Protein AF-A0A955XGU5-F1 (afdb_monomer)

Structure (mmCIF, N/CA/C/O backbone):
data_AF-A0A955XGU5-F1
#
_entry.id   AF-A0A955XGU5-F1
#
loop_
_atom_site.group_PDB
_atom_site.id
_atom_site.type_symbol
_atom_site.label_atom_id
_atom_site.label_alt_id
_atom_site.label_comp_id
_atom_site.label_asym_id
_atom_site.label_entity_id
_atom_site.label_seq_id
_atom_site.pdbx_PDB_ins_code
_atom_site.Cartn_x
_atom_site.Cartn_y
_atom_site.Cartn_z
_atom_site.occupancy
_atom_site.B_iso_or_equiv
_atom_site.auth_seq_id
_atom_site.auth_comp_id
_atom_site.auth_asym_id
_atom_site.auth_atom_id
_atom_site.pdbx_PDB_model_num
ATOM 1 N N . GLY A 1 1 ? 19.461 -6.277 -3.587 1.00 60.72 1 GLY A N 1
ATOM 2 C CA . GLY A 1 1 ? 18.121 -6.176 -4.208 1.00 60.72 1 GLY A CA 1
ATOM 3 C C . GLY A 1 1 ? 17.954 -4.825 -4.882 1.00 60.72 1 GLY A C 1
ATOM 4 O O . GLY A 1 1 ? 18.902 -4.051 -4.880 1.00 60.72 1 GLY A O 1
ATOM 5 N N . VAL A 1 2 ? 16.774 -4.525 -5.439 1.00 64.00 2 VAL A N 1
ATOM 6 C CA . VAL A 1 2 ? 16.499 -3.250 -6.147 1.00 64.00 2 VAL A CA 1
ATOM 7 C C . VAL A 1 2 ? 16.819 -2.022 -5.275 1.00 64.00 2 VAL A C 1
ATOM 9 O O . VAL A 1 2 ? 17.390 -1.054 -5.768 1.00 64.00 2 VAL A O 1
ATOM 12 N N . GLY A 1 3 ? 16.562 -2.093 -3.962 1.00 65.38 3 GLY A N 1
ATOM 13 C CA . GLY A 1 3 ? 16.921 -1.033 -3.009 1.00 65.38 3 GLY A CA 1
ATOM 14 C C . GLY A 1 3 ? 18.428 -0.754 -2.904 1.00 65.38 3 GLY A C 1
ATOM 15 O O . GLY A 1 3 ? 18.832 0.405 -2.887 1.00 65.38 3 GLY A O 1
ATOM 16 N N . ASP A 1 4 ? 19.276 -1.789 -2.919 1.00 68.12 4 ASP A N 1
ATOM 17 C CA . ASP A 1 4 ? 20.740 -1.616 -2.870 1.00 68.12 4 ASP A CA 1
ATOM 18 C C . ASP A 1 4 ? 21.266 -0.967 -4.157 1.00 68.12 4 ASP A C 1
ATOM 20 O O . ASP A 1 4 ? 22.151 -0.111 -4.130 1.00 68.12 4 ASP A O 1
ATOM 24 N N . SER A 1 5 ? 20.686 -1.356 -5.297 1.00 67.19 5 SER A N 1
ATOM 25 C CA . SER A 1 5 ? 20.998 -0.780 -6.604 1.00 67.19 5 SER A CA 1
ATOM 26 C C . SER A 1 5 ? 20.607 0.697 -6.676 1.00 67.19 5 SER A C 1
ATOM 28 O O . SER A 1 5 ? 21.388 1.504 -7.176 1.00 67.19 5 SER A O 1
ATOM 30 N N . LEU A 1 6 ? 19.454 1.076 -6.116 1.00 64.75 6 LEU A N 1
ATOM 31 C CA . LEU A 1 6 ? 19.054 2.479 -6.012 1.00 64.75 6 LEU A CA 1
ATOM 32 C C . LEU A 1 6 ? 19.971 3.284 -5.102 1.00 64.75 6 LEU A C 1
ATOM 34 O O . LEU A 1 6 ? 20.388 4.373 -5.489 1.00 64.75 6 LEU A O 1
ATOM 38 N N . ASN A 1 7 ? 20.340 2.747 -3.939 1.00 69.75 7 ASN A N 1
ATOM 39 C CA . ASN A 1 7 ? 21.254 3.444 -3.039 1.00 69.75 7 ASN A CA 1
ATOM 40 C C . ASN A 1 7 ? 22.614 3.700 -3.718 1.00 69.75 7 ASN A C 1
ATOM 42 O O . ASN A 1 7 ? 23.156 4.797 -3.633 1.00 69.75 7 ASN A O 1
ATOM 46 N N . SER A 1 8 ? 23.108 2.732 -4.497 1.00 67.88 8 SER A N 1
ATOM 47 C CA . SER A 1 8 ? 24.320 2.893 -5.310 1.00 67.88 8 SER A CA 1
ATOM 48 C C . SER A 1 8 ? 24.193 3.980 -6.385 1.00 67.88 8 SER A C 1
ATOM 50 O O . SER A 1 8 ? 25.170 4.677 -6.664 1.00 67.88 8 SER A O 1
ATOM 52 N N . VAL A 1 9 ? 23.029 4.130 -7.024 1.00 69.00 9 VAL A N 1
ATOM 53 C CA . VAL A 1 9 ? 22.787 5.181 -8.030 1.00 69.00 9 VAL A CA 1
ATOM 54 C C . VAL A 1 9 ? 22.728 6.560 -7.377 1.00 69.00 9 VAL A C 1
ATOM 56 O O . VAL A 1 9 ? 23.311 7.504 -7.905 1.00 69.00 9 VAL A O 1
ATOM 59 N N . LEU A 1 10 ? 22.069 6.682 -6.222 1.00 69.69 10 LEU A N 1
ATOM 60 C CA . LEU A 1 10 ? 21.986 7.941 -5.478 1.00 69.69 10 LEU A CA 1
ATOM 61 C C . LEU A 1 10 ? 23.364 8.411 -4.992 1.00 69.69 10 LEU A C 1
ATOM 63 O O . LEU A 1 10 ? 23.665 9.599 -5.089 1.00 69.69 10 LEU A O 1
ATOM 67 N N . ASP A 1 11 ? 24.212 7.482 -4.544 1.00 69.81 11 ASP A N 1
ATOM 68 C CA . ASP A 1 11 ? 25.573 7.786 -4.086 1.00 69.81 11 ASP A CA 1
ATOM 69 C C . ASP A 1 11 ? 26.533 8.130 -5.238 1.00 69.81 11 ASP A C 1
ATOM 71 O O . ASP A 1 11 ? 27.419 8.973 -5.083 1.00 69.81 11 ASP A O 1
ATOM 75 N N . SER A 1 12 ? 26.388 7.479 -6.398 1.00 67.06 12 SER A N 1
ATOM 76 C CA . SER A 1 12 ? 27.306 7.650 -7.538 1.00 67.06 12 SER A CA 1
ATOM 77 C C . SER A 1 12 ? 26.881 8.734 -8.531 1.00 67.06 12 SER A C 1
ATOM 79 O O . SER A 1 12 ? 27.724 9.254 -9.262 1.00 67.06 12 SER A O 1
ATOM 81 N N . GLY A 1 13 ? 25.588 9.064 -8.590 1.00 62.28 13 GLY A N 1
ATOM 82 C CA . GLY A 1 13 ? 25.010 9.949 -9.603 1.00 62.28 13 GLY A CA 1
ATOM 83 C C . GLY A 1 13 ? 24.999 9.368 -11.025 1.00 62.28 13 GLY A C 1
ATOM 84 O O . GLY A 1 13 ? 24.614 10.074 -11.958 1.00 62.28 13 GLY A O 1
ATOM 85 N N . ASP A 1 14 ? 25.401 8.105 -11.213 1.00 64.19 14 ASP A N 1
ATOM 86 C CA . ASP A 1 14 ? 25.486 7.454 -12.523 1.00 64.19 14 ASP A CA 1
ATOM 87 C C . ASP A 1 14 ? 24.328 6.466 -12.733 1.00 64.19 14 ASP A C 1
ATOM 89 O O . ASP A 1 14 ? 24.405 5.274 -12.435 1.00 64.19 14 ASP A O 1
ATOM 93 N N . ILE A 1 15 ? 23.234 6.983 -13.294 1.00 59.66 15 ILE A N 1
ATOM 94 C CA . ILE A 1 15 ? 22.047 6.205 -13.686 1.00 59.66 15 ILE A CA 1
ATOM 95 C C . ILE A 1 15 ? 22.298 5.268 -14.885 1.00 59.66 15 ILE A C 1
ATOM 97 O O . ILE A 1 15 ? 21.415 4.493 -15.248 1.00 59.66 15 ILE A O 1
ATOM 101 N N . GLY A 1 1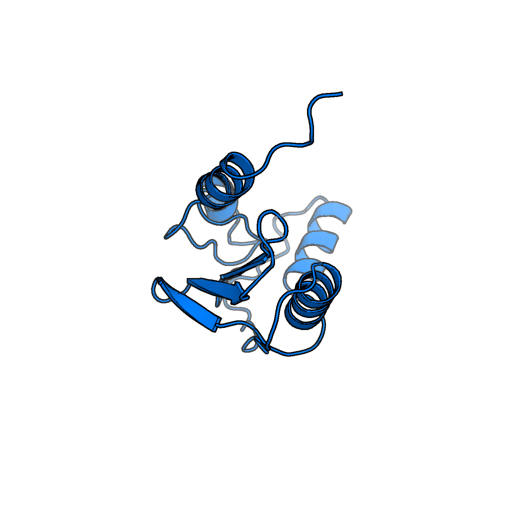6 ? 23.450 5.372 -15.559 1.00 59.53 16 GLY A N 1
ATOM 102 C CA . GLY A 1 16 ? 23.763 4.614 -16.772 1.00 59.53 16 GLY A CA 1
ATOM 103 C C . GLY A 1 16 ? 24.382 3.241 -16.508 1.00 59.53 16 GLY A C 1
ATOM 104 O O . GLY A 1 16 ? 24.279 2.360 -17.361 1.00 59.53 16 GLY A O 1
ATOM 105 N N . ALA A 1 17 ? 25.004 3.053 -15.341 1.00 61.75 17 ALA A N 1
ATOM 106 C CA . ALA A 1 17 ? 25.740 1.837 -14.994 1.00 61.75 17 ALA A CA 1
ATOM 107 C C . ALA A 1 17 ? 24.874 0.727 -14.365 1.00 61.75 17 ALA A C 1
ATOM 109 O O . ALA A 1 17 ? 25.337 -0.406 -14.23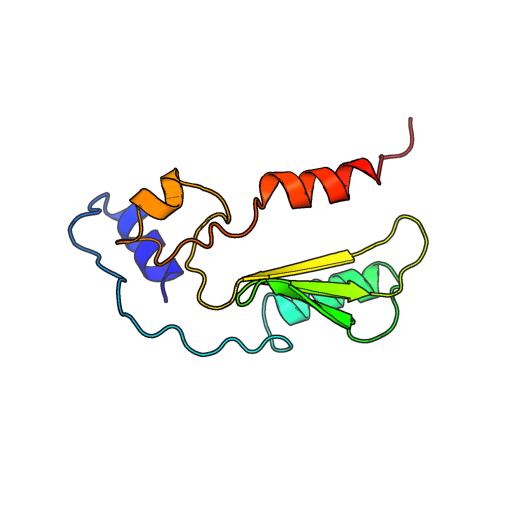2 1.00 61.75 17 ALA A O 1
ATOM 110 N N . VAL A 1 18 ? 23.631 1.033 -13.979 1.00 67.00 18 VAL A N 1
ATOM 111 C CA . VAL A 1 18 ? 22.735 0.116 -13.261 1.00 67.00 18 VAL A CA 1
ATOM 112 C C . VAL A 1 18 ? 21.513 -0.200 -14.124 1.00 67.00 18 VAL A C 1
ATOM 114 O O . VAL A 1 18 ? 20.737 0.687 -14.467 1.00 67.00 18 VAL A O 1
ATOM 117 N N . ASP A 1 19 ? 21.346 -1.477 -14.469 1.00 76.31 19 ASP A N 1
ATOM 118 C CA . ASP A 1 19 ? 20.154 -2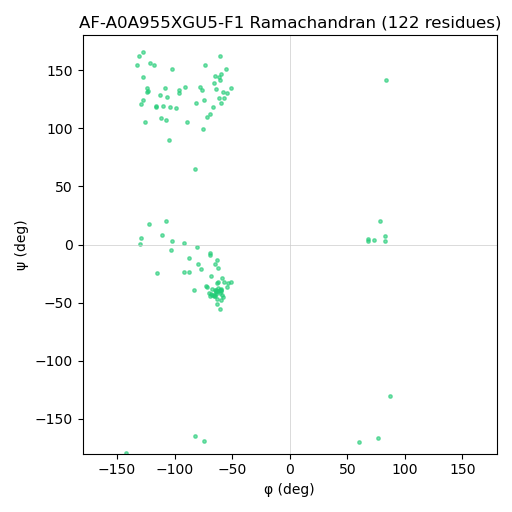.008 -15.133 1.00 76.31 19 ASP A CA 1
ATOM 119 C C . ASP A 1 19 ? 19.616 -3.182 -14.313 1.00 76.31 19 ASP A C 1
ATOM 121 O O . ASP A 1 19 ? 20.213 -4.258 -14.286 1.00 76.31 19 ASP A O 1
ATOM 125 N N . VAL A 1 20 ? 18.514 -2.955 -13.601 1.00 76.25 20 VAL A N 1
ATOM 126 C CA . VAL A 1 20 ? 17.850 -3.979 -12.782 1.00 76.25 20 VAL A CA 1
ATOM 127 C C . VAL A 1 20 ? 16.757 -4.723 -13.549 1.00 76.25 20 VAL A C 1
ATOM 129 O O . VAL A 1 20 ? 16.110 -5.610 -12.991 1.00 76.25 20 VAL A O 1
ATOM 132 N N . ARG A 1 21 ? 16.533 -4.402 -14.831 1.00 78.06 21 ARG A N 1
ATOM 133 C CA . ARG A 1 21 ? 15.519 -5.092 -15.637 1.00 78.06 21 ARG A CA 1
ATOM 134 C C . ARG A 1 21 ? 15.893 -6.556 -15.814 1.00 78.06 21 ARG A C 1
ATOM 136 O O . ARG A 1 21 ? 17.026 -6.892 -16.148 1.00 78.06 21 ARG A O 1
ATOM 143 N N . GLY A 1 22 ? 14.912 -7.431 -15.618 1.00 67.94 22 GLY A N 1
ATOM 144 C CA . GLY A 1 22 ? 15.096 -8.875 -15.756 1.00 67.94 22 GLY A CA 1
ATOM 145 C C . GLY A 1 22 ? 15.891 -9.526 -14.622 1.00 67.94 22 GLY A C 1
ATOM 146 O O . GLY A 1 22 ? 16.125 -10.731 -14.689 1.00 67.94 22 GLY A O 1
ATOM 147 N N . VAL A 1 23 ? 16.278 -8.779 -13.578 1.00 74.31 23 VAL A N 1
ATOM 148 C CA . VAL A 1 23 ? 16.737 -9.380 -12.321 1.00 74.31 23 VAL A CA 1
ATOM 149 C C . VAL A 1 23 ? 15.531 -10.081 -11.689 1.00 74.31 23 VAL A C 1
ATOM 151 O O . VAL A 1 23 ? 14.550 -9.400 -11.387 1.00 74.31 23 VAL A O 1
ATOM 154 N N . PRO A 1 24 ? 15.562 -11.414 -11.493 1.00 70.69 24 PRO A N 1
ATOM 155 C CA . PRO A 1 24 ? 14.452 -12.116 -10.869 1.00 70.69 24 PRO A CA 1
ATOM 156 C C . PRO A 1 24 ? 14.220 -11.565 -9.464 1.00 70.69 24 PRO A C 1
ATOM 158 O O . PRO A 1 24 ? 15.126 -11.586 -8.626 1.00 70.69 24 PRO A O 1
ATOM 161 N N . ILE A 1 25 ? 13.014 -11.062 -9.220 1.00 70.81 25 ILE A N 1
ATOM 162 C CA . ILE A 1 25 ? 12.578 -10.711 -7.874 1.00 70.81 25 ILE A CA 1
ATOM 163 C C . ILE A 1 25 ? 12.128 -12.026 -7.229 1.00 70.81 25 ILE A C 1
ATOM 165 O O . ILE A 1 25 ? 11.295 -12.720 -7.818 1.00 70.81 25 ILE A O 1
ATOM 169 N N . PRO A 1 26 ? 12.719 -12.433 -6.091 1.00 77.19 26 PRO A N 1
ATOM 170 C CA . PRO A 1 26 ? 12.247 -13.613 -5.385 1.00 77.19 26 PRO A CA 1
ATOM 171 C C . PRO A 1 26 ? 10.784 -13.417 -4.991 1.00 77.19 26 PRO A C 1
ATOM 173 O O . PRO A 1 26 ? 10.365 -12.298 -4.693 1.00 77.19 26 PRO A O 1
ATOM 176 N N . GLU A 1 27 ? 10.026 -14.509 -4.990 1.00 82.06 27 GLU A N 1
ATOM 177 C CA . GLU A 1 27 ? 8.645 -14.501 -4.515 1.00 82.06 27 GLU A CA 1
ATOM 178 C C . GLU A 1 27 ? 8.597 -13.943 -3.088 1.00 82.06 27 GLU A C 1
ATOM 180 O O . GLU A 1 27 ? 9.411 -14.314 -2.233 1.00 82.06 27 GLU A O 1
ATOM 1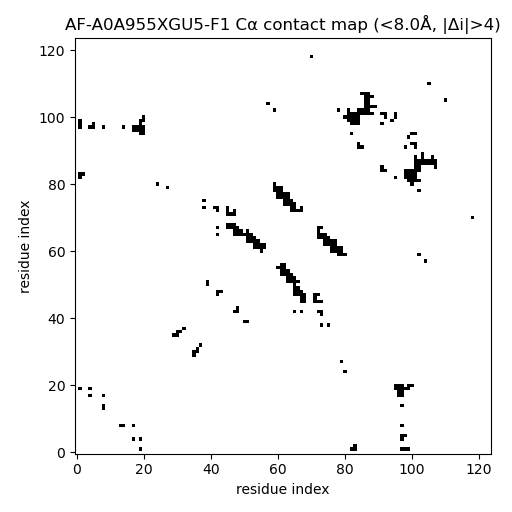85 N N . ALA A 1 28 ? 7.700 -12.986 -2.860 1.00 85.88 28 ALA A N 1
ATOM 186 C CA . ALA A 1 28 ? 7.587 -12.326 -1.574 1.00 85.88 28 ALA A CA 1
ATOM 187 C C . ALA A 1 28 ? 6.882 -13.251 -0.576 1.00 85.88 28 ALA A C 1
ATOM 189 O O . ALA A 1 28 ? 5.823 -13.801 -0.866 1.00 85.88 28 ALA A O 1
ATOM 190 N N . ASP A 1 29 ? 7.435 -13.381 0.630 1.00 93.62 29 ASP A N 1
ATOM 191 C CA . ASP A 1 29 ? 6.696 -13.975 1.741 1.00 93.62 29 ASP A CA 1
ATOM 192 C C . ASP A 1 29 ? 5.674 -12.953 2.261 1.00 93.62 29 ASP A C 1
ATOM 194 O O . ASP A 1 29 ? 6.012 -12.042 3.017 1.00 93.62 29 ASP A O 1
ATOM 198 N N . LEU A 1 30 ? 4.416 -13.094 1.836 1.00 94.50 30 LEU A N 1
ATOM 199 C CA . LEU A 1 30 ? 3.328 -12.153 2.134 1.00 94.50 30 LEU A CA 1
ATOM 200 C C . LEU A 1 30 ? 2.893 -12.142 3.611 1.00 94.50 30 LEU A C 1
ATOM 202 O O . LEU A 1 30 ? 2.049 -11.324 3.994 1.00 94.50 30 LEU A O 1
ATOM 206 N N . ARG A 1 31 ? 3.412 -13.051 4.447 1.00 95.69 31 ARG A N 1
ATOM 207 C CA . ARG A 1 31 ? 3.139 -13.115 5.897 1.00 95.69 31 ARG A CA 1
ATOM 208 C C . ARG A 1 31 ? 4.410 -13.200 6.752 1.00 95.69 31 ARG A C 1
ATOM 210 O O . ARG A 1 31 ? 4.310 -13.343 7.967 1.00 95.69 31 ARG A O 1
ATOM 217 N N . GLY A 1 32 ? 5.582 -13.091 6.137 1.00 95.00 32 GLY A N 1
ATOM 218 C CA . GLY A 1 32 ? 6.867 -13.234 6.808 1.00 95.00 32 GLY A CA 1
ATOM 219 C C . GLY A 1 32 ? 7.360 -11.986 7.536 1.00 95.00 32 GLY A C 1
ATOM 220 O O . GLY A 1 32 ? 6.645 -11.011 7.777 1.00 95.00 32 GLY A O 1
ATOM 221 N N . GLU A 1 33 ? 8.648 -12.022 7.868 1.00 95.44 33 GLU A N 1
ATOM 222 C CA . GLU A 1 33 ? 9.376 -10.913 8.486 1.00 95.44 33 GLU A CA 1
ATOM 223 C C . GLU A 1 33 ? 9.395 -9.647 7.604 1.00 95.44 33 GLU A C 1
ATOM 225 O O . GLU A 1 33 ? 9.201 -9.686 6.389 1.00 95.44 33 GLU A O 1
ATOM 230 N N . GLY A 1 34 ? 9.698 -8.497 8.211 1.00 94.94 34 GLY A N 1
ATOM 231 C CA . GLY A 1 34 ? 9.773 -7.216 7.503 1.00 94.94 34 GLY A CA 1
ATOM 232 C C . GLY A 1 34 ? 8.418 -6.514 7.428 1.00 94.94 34 GLY A C 1
ATOM 233 O O . GLY A 1 34 ? 7.772 -6.326 8.456 1.00 94.94 34 GLY A O 1
ATOM 234 N N . TYR A 1 35 ? 8.004 -6.074 6.234 1.00 94.69 35 TYR A N 1
ATOM 235 C CA . TYR A 1 35 ? 6.768 -5.295 6.067 1.00 94.69 35 TYR A CA 1
ATOM 236 C C . TYR A 1 35 ? 5.493 -6.034 6.516 1.00 94.69 35 TYR A C 1
ATOM 238 O O . TYR A 1 35 ? 4.685 -5.393 7.190 1.00 94.69 35 TYR A O 1
ATOM 246 N N . PRO A 1 36 ? 5.294 -7.341 6.232 1.00 96.94 36 PRO A N 1
ATOM 247 C CA . PRO A 1 36 ? 4.104 -8.047 6.706 1.00 96.94 36 PRO A CA 1
ATOM 248 C C . PRO A 1 36 ? 4.040 -8.123 8.237 1.00 96.94 36 PRO A C 1
ATOM 250 O O . PRO A 1 36 ? 3.052 -7.681 8.822 1.00 96.94 36 PRO A O 1
ATOM 253 N N . ALA A 1 37 ? 5.113 -8.580 8.896 1.00 97.69 37 ALA A N 1
ATOM 254 C CA . ALA A 1 37 ? 5.197 -8.620 10.359 1.00 97.69 37 ALA A CA 1
ATOM 255 C C . ALA A 1 37 ? 5.053 -7.229 11.007 1.00 97.69 37 ALA A C 1
ATOM 257 O O . ALA A 1 37 ? 4.390 -7.084 12.034 1.00 97.69 37 ALA A O 1
ATOM 258 N N . ALA A 1 38 ? 5.628 -6.183 10.402 1.00 98.00 38 ALA A N 1
ATOM 259 C CA . ALA A 1 38 ? 5.486 -4.816 10.897 1.00 98.00 38 ALA A CA 1
ATOM 260 C C . ALA A 1 38 ? 4.031 -4.331 10.835 1.00 98.00 38 ALA A C 1
ATOM 262 O O . ALA A 1 38 ? 3.558 -3.708 11.785 1.00 98.00 38 ALA A O 1
ATOM 263 N N . THR A 1 39 ? 3.310 -4.621 9.749 1.00 98.12 39 THR A N 1
ATOM 264 C CA . THR A 1 39 ? 1.906 -4.207 9.623 1.00 98.12 39 THR A CA 1
ATOM 265 C C . THR A 1 39 ? 0.987 -5.011 10.540 1.00 98.12 39 THR A C 1
ATOM 267 O O . THR A 1 39 ? 0.101 -4.425 11.157 1.00 98.12 39 THR A O 1
ATOM 270 N N . GLN A 1 40 ? 1.254 -6.307 10.734 1.00 98.31 40 GLN A N 1
ATOM 271 C CA . GLN A 1 40 ? 0.571 -7.114 11.752 1.00 98.31 40 GLN A CA 1
ATOM 272 C C . GLN A 1 40 ? 0.763 -6.520 13.157 1.00 98.31 40 GLN A C 1
ATOM 274 O O . GLN A 1 40 ? -0.205 -6.344 13.890 1.00 98.31 40 GLN A O 1
ATOM 279 N N . ALA A 1 41 ? 1.986 -6.116 13.516 1.00 98.19 41 ALA A N 1
ATOM 280 C CA . ALA A 1 41 ? 2.245 -5.474 14.805 1.00 98.19 41 ALA A CA 1
ATOM 281 C C . ALA A 1 41 ? 1.488 -4.138 14.971 1.00 98.19 41 ALA A C 1
ATOM 283 O O . ALA A 1 41 ? 1.086 -3.784 16.082 1.00 98.19 41 ALA A O 1
ATOM 284 N N . TRP A 1 42 ? 1.265 -3.390 13.884 1.00 98.06 42 TRP A N 1
ATOM 285 C CA . TRP A 1 42 ? 0.403 -2.202 13.900 1.00 98.06 42 TRP A CA 1
ATOM 286 C C . TRP A 1 42 ? -1.071 -2.551 14.105 1.00 98.06 42 TRP A C 1
ATOM 288 O O . TRP A 1 42 ? -1.725 -1.890 14.911 1.00 98.06 42 TRP A O 1
ATOM 298 N N . ALA A 1 43 ? -1.577 -3.588 13.436 1.00 98.38 43 ALA A N 1
ATOM 299 C CA . ALA A 1 43 ? -2.942 -4.074 13.625 1.00 98.38 43 ALA A CA 1
ATOM 300 C C . ALA A 1 43 ? -3.178 -4.519 15.080 1.00 98.38 43 ALA A C 1
ATOM 302 O O . ALA A 1 43 ? -4.115 -4.053 15.727 1.00 98.38 43 ALA A O 1
ATOM 303 N N . GLU A 1 44 ? -2.264 -5.309 15.649 1.00 98.31 44 GLU A N 1
ATOM 304 C CA . GLU A 1 44 ? -2.313 -5.726 17.059 1.00 98.31 44 GLU A CA 1
ATOM 305 C C . GLU A 1 44 ? -2.293 -4.528 18.011 1.00 98.31 44 GLU A C 1
ATOM 307 O O . GLU A 1 44 ? -3.071 -4.453 18.964 1.00 98.31 44 GLU A O 1
ATOM 312 N N . ARG A 1 45 ? -1.427 -3.545 17.739 1.00 98.06 45 ARG A N 1
ATOM 313 C CA . ARG A 1 45 ? -1.342 -2.318 18.537 1.00 98.06 45 ARG A CA 1
ATOM 314 C C . ARG A 1 45 ? -2.633 -1.499 18.490 1.00 98.06 45 ARG A C 1
ATOM 316 O O . ARG A 1 45 ? -2.965 -0.852 19.484 1.00 98.06 45 ARG A O 1
ATOM 323 N N . ASN A 1 46 ? -3.338 -1.524 17.366 1.00 97.38 46 ASN A N 1
ATOM 324 C CA . ASN A 1 46 ? -4.621 -0.856 17.179 1.00 97.38 46 ASN A CA 1
ATOM 325 C C . ASN A 1 46 ? -5.807 -1.650 17.760 1.00 97.38 46 ASN A C 1
ATOM 327 O O . ASN A 1 46 ? -6.932 -1.154 17.760 1.00 97.38 46 ASN A O 1
ATOM 331 N N . GLY A 1 47 ? -5.560 -2.843 18.310 1.00 98.19 47 GLY A N 1
ATOM 332 C CA . GLY A 1 47 ? -6.590 -3.703 18.887 1.00 98.19 47 GLY A CA 1
ATOM 333 C C . GLY A 1 47 ? -7.396 -4.471 17.845 1.00 98.19 47 GLY A C 1
ATOM 334 O O . GLY A 1 47 ? -8.508 -4.891 18.152 1.00 98.19 47 GLY A O 1
ATOM 335 N N . CYS A 1 48 ? -6.865 -4.624 16.632 1.00 98.25 48 CYS A N 1
ATOM 336 C CA . CYS A 1 48 ? -7.489 -5.433 15.598 1.00 98.25 48 CYS A CA 1
ATOM 337 C C . CYS A 1 48 ? -7.346 -6.935 15.894 1.00 98.25 48 CYS A C 1
ATOM 339 O O . CYS A 1 48 ? -6.407 -7.363 16.570 1.00 98.25 48 CYS A O 1
ATOM 341 N N . GLU A 1 49 ? -8.266 -7.738 15.365 1.00 94.94 49 GLU A N 1
ATOM 342 C CA . GLU A 1 49 ? -8.310 -9.188 15.552 1.00 94.94 49 GLU A CA 1
ATOM 343 C C . GLU A 1 49 ? -7.768 -9.945 14.323 1.00 94.94 49 GLU A C 1
ATOM 345 O O . GLU A 1 49 ? -7.866 -9.489 13.182 1.00 94.94 49 GLU A O 1
ATOM 350 N N . GLY A 1 50 ? -7.200 -11.133 14.560 1.00 94.94 50 GLY A N 1
ATOM 351 C CA . GLY A 1 50 ? -6.760 -12.056 13.509 1.00 94.94 50 GLY A CA 1
ATOM 352 C C . GLY A 1 50 ? -5.442 -11.696 12.807 1.00 94.94 50 GLY A C 1
ATOM 353 O O . GLY A 1 50 ? -4.651 -10.875 13.270 1.00 94.94 50 GLY A O 1
ATOM 354 N N . GLU A 1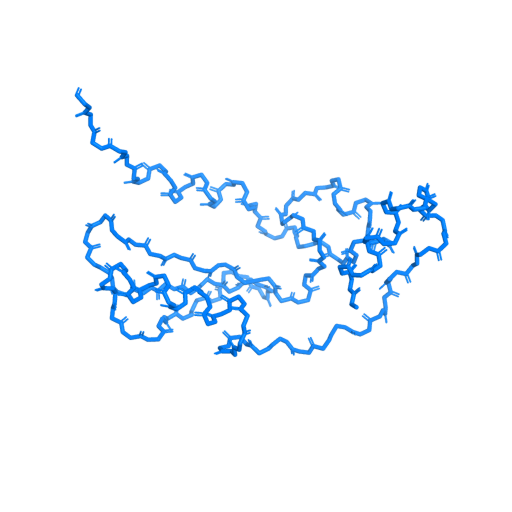 51 ? -5.199 -12.373 11.681 1.00 93.06 51 GLU A N 1
ATOM 355 C CA . GLU A 1 51 ? -3.985 -12.246 10.849 1.00 93.06 51 GLU A CA 1
ATOM 356 C C . GLU A 1 51 ? -4.211 -11.396 9.581 1.00 93.06 51 GLU A C 1
ATOM 358 O O . GLU A 1 51 ? -3.310 -11.247 8.751 1.00 93.06 51 GLU A O 1
ATOM 363 N N . GLY A 1 52 ? -5.418 -10.842 9.436 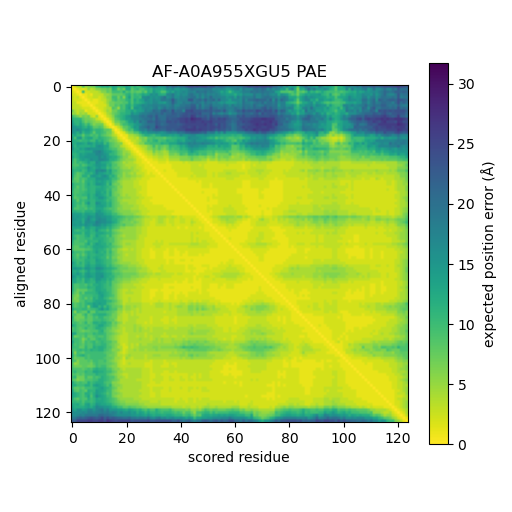1.00 96.94 52 GLY A N 1
ATOM 364 C CA . GLY A 1 52 ? -5.849 -10.029 8.305 1.00 96.94 52 GLY A CA 1
ATOM 365 C C . GLY A 1 52 ? -6.330 -10.848 7.103 1.00 96.94 52 GLY A C 1
ATOM 366 O O . GLY A 1 52 ? -5.759 -11.883 6.745 1.00 96.94 52 GLY A O 1
ATOM 367 N N . ASP A 1 53 ? -7.377 -10.338 6.464 1.00 98.00 53 ASP A N 1
ATOM 368 C CA . ASP A 1 53 ? -8.012 -10.909 5.282 1.00 98.00 53 ASP A CA 1
ATOM 369 C C . ASP A 1 53 ? -7.482 -10.249 4.013 1.00 98.00 53 ASP A C 1
ATOM 371 O O . ASP A 1 53 ? -7.461 -9.021 3.906 1.00 98.00 53 ASP A O 1
ATOM 375 N N . ASP A 1 54 ? -7.076 -11.076 3.051 1.00 98.06 54 ASP A N 1
ATOM 376 C CA . ASP A 1 54 ? -6.563 -10.642 1.753 1.00 98.06 54 ASP A CA 1
ATOM 377 C C . ASP A 1 54 ? -7.690 -10.540 0.724 1.00 98.06 54 ASP A C 1
ATOM 379 O O . ASP A 1 54 ? -8.524 -11.440 0.591 1.00 98.06 54 ASP A O 1
ATOM 383 N N . VAL A 1 55 ? -7.677 -9.454 -0.045 1.00 98.00 55 VAL A N 1
ATOM 384 C CA . VAL A 1 55 ? -8.512 -9.266 -1.229 1.00 98.00 55 VAL A CA 1
ATOM 385 C C . VAL A 1 55 ? -7.623 -8.885 -2.402 1.00 98.00 55 VAL A C 1
ATOM 387 O O . VAL A 1 55 ? -6.920 -7.875 -2.344 1.00 98.00 55 VAL A O 1
ATOM 390 N N . ASP A 1 56 ? -7.716 -9.652 -3.484 1.00 97.94 56 ASP A N 1
ATOM 391 C CA . ASP A 1 56 ? -7.104 -9.298 -4.762 1.00 97.94 56 ASP A CA 1
ATOM 392 C C . ASP A 1 56 ? -7.850 -8.090 -5.344 1.00 97.94 56 ASP A C 1
ATOM 394 O O . ASP A 1 56 ? -9.034 -8.161 -5.690 1.00 97.94 56 ASP A O 1
ATOM 398 N N . VAL A 1 57 ? -7.170 -6.947 -5.401 1.00 98.06 57 VAL A N 1
ATOM 399 C CA . VAL A 1 57 ? -7.687 -5.710 -6.004 1.00 98.06 57 VAL A CA 1
ATOM 400 C C . VAL A 1 57 ? -7.478 -5.748 -7.515 1.00 98.06 57 VAL A C 1
ATOM 402 O O . VAL A 1 57 ? -8.350 -5.332 -8.278 1.00 98.06 57 VAL A O 1
ATOM 405 N N . THR A 1 58 ? -6.331 -6.279 -7.937 1.00 97.75 58 THR A N 1
ATOM 406 C CA . THR A 1 58 ? -5.967 -6.567 -9.329 1.00 97.75 58 THR A CA 1
ATOM 407 C C . THR A 1 58 ? -5.175 -7.878 -9.375 1.00 97.75 58 THR A C 1
ATOM 409 O O . THR A 1 58 ? -4.917 -8.476 -8.333 1.00 97.75 58 THR A O 1
ATOM 412 N N . ASP A 1 59 ? -4.744 -8.315 -10.562 1.00 95.75 59 ASP A N 1
ATOM 413 C CA . ASP A 1 59 ? -3.902 -9.515 -10.717 1.00 95.75 59 ASP A CA 1
ATOM 414 C C . ASP A 1 59 ? -2.520 -9.400 -10.033 1.00 9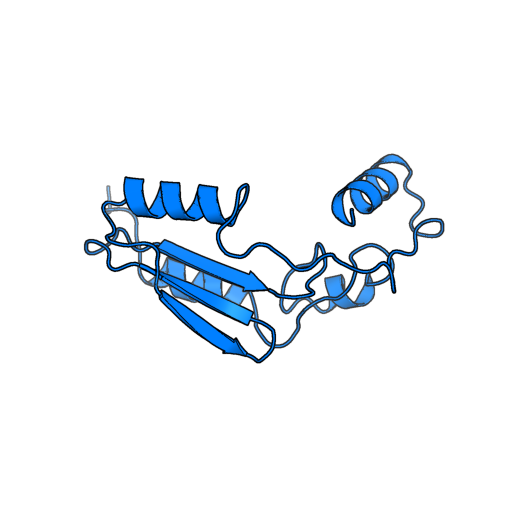5.75 59 ASP A C 1
ATOM 416 O O . ASP A 1 59 ? -1.805 -10.393 -9.930 1.00 95.75 59 ASP A O 1
ATOM 420 N N . THR A 1 60 ? -2.112 -8.193 -9.625 1.00 95.00 60 THR A N 1
ATOM 421 C CA . THR A 1 60 ? -0.788 -7.887 -9.051 1.00 95.00 60 THR A CA 1
ATOM 422 C C . THR A 1 60 ? -0.861 -7.096 -7.746 1.00 95.00 60 THR A C 1
ATOM 424 O O . THR A 1 60 ? 0.177 -6.753 -7.178 1.00 95.00 60 THR A O 1
ATOM 427 N N . VAL A 1 61 ? -2.063 -6.772 -7.261 1.00 97.69 61 VAL A N 1
ATOM 428 C CA . VAL A 1 61 ? -2.255 -5.940 -6.071 1.00 97.69 61 VAL A CA 1
ATOM 429 C C . VAL A 1 61 ? -3.196 -6.625 -5.097 1.00 97.69 61 VAL A C 1
ATOM 431 O O . VAL A 1 61 ? -4.371 -6.835 -5.397 1.00 97.69 61 VAL A O 1
ATOM 434 N N . ILE A 1 62 ? -2.692 -6.874 -3.892 1.00 98.19 62 ILE A N 1
ATOM 435 C CA . ILE A 1 62 ? -3.443 -7.440 -2.773 1.00 98.19 62 ILE A CA 1
ATOM 436 C C . ILE A 1 62 ? -3.658 -6.348 -1.731 1.00 98.19 62 ILE A C 1
ATOM 438 O O . ILE A 1 62 ? -2.726 -5.632 -1.355 1.00 98.19 62 ILE A O 1
ATOM 442 N N . ARG A 1 63 ? -4.880 -6.246 -1.212 1.00 98.50 63 ARG A N 1
ATOM 443 C CA . ARG A 1 63 ? -5.181 -5.455 -0.021 1.00 98.50 63 ARG A CA 1
ATOM 444 C C . ARG A 1 63 ? -5.511 -6.378 1.140 1.00 98.50 63 ARG A C 1
ATOM 446 O O . ARG A 1 63 ? -6.508 -7.092 1.085 1.00 98.50 63 ARG A O 1
ATOM 453 N N . ARG A 1 64 ? -4.719 -6.294 2.207 1.00 98.50 64 ARG A N 1
ATOM 454 C CA . ARG A 1 64 ? -5.002 -6.932 3.492 1.00 98.50 64 ARG A CA 1
ATOM 455 C C . ARG A 1 64 ? -5.660 -5.954 4.452 1.00 98.50 64 ARG A C 1
ATOM 457 O O . ARG A 1 64 ? -5.172 -4.837 4.632 1.00 98.50 64 ARG A O 1
ATOM 464 N N . THR A 1 65 ? -6.734 -6.388 5.096 1.00 98.19 65 THR A N 1
ATOM 465 C CA . THR A 1 65 ? -7.454 -5.614 6.117 1.00 98.19 65 THR A CA 1
ATOM 466 C C . THR A 1 65 ? -7.723 -6.462 7.349 1.00 98.19 65 THR A C 1
ATOM 468 O O . THR A 1 65 ? -7.827 -7.678 7.238 1.00 98.19 65 THR A O 1
ATOM 471 N N . TRP A 1 66 ? -7.875 -5.832 8.510 1.00 98.31 66 TRP A N 1
ATOM 472 C CA . TRP A 1 66 ? -8.209 -6.515 9.760 1.00 98.31 66 TRP A CA 1
ATOM 473 C C . TRP A 1 66 ? -9.554 -6.031 10.296 1.00 98.31 66 TRP A C 1
ATOM 475 O O . TRP A 1 66 ? -9.963 -4.894 10.046 1.00 98.31 66 TRP A O 1
ATOM 485 N N . GLU A 1 67 ? -10.218 -6.875 11.083 1.00 97.56 67 GLU A N 1
ATOM 486 C CA . GLU A 1 67 ? -11.343 -6.443 11.909 1.00 97.56 67 GLU A CA 1
ATOM 487 C C . GLU A 1 67 ? -10.799 -5.598 13.067 1.00 97.56 67 GLU A C 1
ATOM 489 O O . GLU A 1 67 ? -10.115 -6.107 13.952 1.00 97.56 67 GLU A O 1
ATOM 494 N N . CYS A 1 68 ? -11.058 -4.290 13.039 1.00 97.06 68 CYS A N 1
ATOM 495 C CA . CYS A 1 68 ? -10.513 -3.324 13.993 1.00 97.06 68 CYS A CA 1
ATOM 496 C C . CYS A 1 68 ? -11.626 -2.575 14.744 1.00 97.06 68 CYS A C 1
ATOM 498 O O . CYS A 1 68 ? -12.734 -2.425 14.218 1.00 97.06 68 CYS A O 1
ATOM 500 N N . PRO A 1 69 ? -11.337 -2.034 15.944 1.00 96.75 69 PRO A N 1
ATOM 501 C CA . PRO A 1 69 ? -12.176 -1.014 16.560 1.00 96.75 69 PRO A CA 1
ATOM 502 C C . PRO A 1 69 ? -12.377 0.190 15.628 1.00 96.75 69 PRO A C 1
ATOM 504 O O . PRO A 1 69 ? -11.495 0.528 14.837 1.00 96.75 69 PRO A O 1
ATOM 507 N N . GLU A 1 70 ? -13.517 0.868 15.765 1.00 92.94 70 GLU A N 1
ATOM 508 C CA . GLU A 1 70 ? -13.831 2.070 14.983 1.00 92.94 70 GLU A CA 1
ATOM 509 C C . GLU A 1 70 ? -12.752 3.151 15.171 1.00 92.94 70 GLU A C 1
ATOM 511 O O . GLU A 1 70 ? -12.439 3.543 16.300 1.00 92.94 70 GLU A O 1
ATOM 516 N N . GLY A 1 71 ? -12.195 3.647 14.063 1.00 93.25 71 GLY A N 1
ATOM 517 C CA . GLY A 1 71 ? -11.155 4.679 14.067 1.00 93.25 71 GLY A CA 1
ATOM 518 C C . GLY A 1 71 ? -9.729 4.160 14.286 1.00 93.25 71 GLY A C 1
ATOM 519 O O . GLY A 1 71 ? -8.820 4.972 14.472 1.00 93.25 71 GLY A O 1
ATOM 520 N N . ALA A 1 72 ? -9.527 2.841 14.296 1.00 95.56 72 ALA A N 1
ATOM 521 C CA . ALA A 1 72 ? -8.237 2.178 14.487 1.00 95.56 72 ALA A CA 1
ATOM 522 C C . ALA A 1 72 ? -7.858 1.244 13.317 1.00 95.56 72 ALA A C 1
ATOM 524 O O . ALA A 1 72 ? -6.994 0.380 13.451 1.00 95.56 72 ALA A O 1
ATOM 525 N N . GLU A 1 73 ? -8.497 1.404 12.165 1.00 96.56 73 GLU A N 1
ATOM 526 C CA . GLU A 1 73 ? -8.344 0.554 10.992 1.00 96.56 73 GLU A CA 1
ATOM 527 C C . GLU A 1 73 ? -6.904 0.554 10.463 1.00 96.56 73 GLU A C 1
ATOM 529 O O . GLU A 1 73 ? -6.226 1.584 10.401 1.00 96.56 73 GLU A O 1
ATOM 534 N N . VAL A 1 74 ? -6.454 -0.622 10.029 1.00 97.69 74 VAL A N 1
ATOM 535 C CA . VAL A 1 74 ? -5.169 -0.829 9.359 1.00 97.69 74 VAL A CA 1
ATOM 536 C C . VAL A 1 74 ? -5.441 -1.481 8.008 1.00 97.69 74 VAL A C 1
ATOM 538 O O . VAL A 1 74 ? -6.185 -2.457 7.922 1.00 97.69 74 VAL A O 1
ATOM 541 N N . GLU A 1 75 ? -4.837 -0.943 6.951 1.00 97.75 75 GLU A N 1
ATOM 542 C CA . GLU A 1 75 ? -4.837 -1.549 5.618 1.00 97.75 75 GLU A CA 1
ATOM 543 C C . GLU A 1 75 ? -3.390 -1.739 5.156 1.00 97.75 75 GLU A C 1
ATOM 545 O O . GLU A 1 75 ? -2.565 -0.831 5.286 1.00 97.75 75 GLU A O 1
ATOM 550 N N . PHE A 1 76 ? -3.079 -2.910 4.603 1.00 98.25 76 PHE A N 1
ATOM 551 C CA . PHE A 1 76 ? -1.782 -3.207 4.006 1.00 98.25 76 PHE A CA 1
ATOM 552 C C . PHE A 1 76 ? -1.957 -3.476 2.516 1.00 98.25 76 PHE A C 1
ATOM 554 O O . PHE A 1 76 ? -2.659 -4.402 2.122 1.00 98.25 76 PHE A O 1
ATOM 561 N N . TRP A 1 77 ? -1.311 -2.658 1.695 1.00 97.94 77 TRP A N 1
ATOM 562 C CA . TRP A 1 77 ? -1.366 -2.758 0.242 1.00 97.94 77 TRP A CA 1
ATOM 563 C C . TRP A 1 77 ? -0.064 -3.364 -0.270 1.00 97.94 77 TRP A C 1
ATOM 565 O O . TRP A 1 77 ? 1.013 -2.803 -0.060 1.00 97.94 77 TRP A O 1
ATOM 575 N N . ILE A 1 78 ? -0.169 -4.523 -0.913 1.00 96.81 78 ILE A N 1
ATOM 576 C CA . ILE A 1 78 ? 0.958 -5.313 -1.395 1.00 96.81 78 ILE A CA 1
ATOM 577 C C . ILE A 1 78 ? 0.929 -5.314 -2.918 1.00 96.81 78 ILE A C 1
ATOM 579 O O . ILE A 1 78 ? -0.097 -5.616 -3.518 1.00 96.81 78 ILE A O 1
ATOM 583 N N . VAL A 1 79 ? 2.063 -4.981 -3.531 1.00 95.62 79 VAL A N 1
ATOM 584 C CA . VAL A 1 79 ? 2.235 -4.987 -4.986 1.00 95.62 79 VAL A CA 1
ATOM 585 C C . VAL A 1 79 ? 3.208 -6.096 -5.349 1.00 95.62 79 VAL A C 1
ATOM 587 O O . VAL A 1 79 ? 4.406 -6.014 -5.063 1.00 95.62 79 VAL A O 1
ATOM 590 N N . GLU A 1 80 ? 2.691 -7.147 -5.966 1.00 92.88 80 GLU A N 1
ATOM 591 C CA . GLU A 1 80 ? 3.469 -8.303 -6.384 1.00 92.88 80 GLU A CA 1
ATOM 592 C C . GLU A 1 80 ? 4.245 -8.004 -7.667 1.00 92.88 80 GLU A C 1
ATOM 594 O O . GLU A 1 80 ? 3.745 -7.386 -8.605 1.00 92.88 80 GLU A O 1
ATOM 599 N N . GLY A 1 81 ? 5.520 -8.401 -7.702 1.00 88.19 81 GLY A N 1
ATOM 600 C CA . GLY A 1 81 ? 6.414 -8.095 -8.826 1.00 88.19 81 GLY A CA 1
ATOM 601 C C . GLY A 1 81 ? 6.768 -6.607 -8.973 1.00 88.19 81 GLY A C 1
ATOM 602 O O . GLY A 1 81 ? 7.497 -6.242 -9.898 1.00 88.19 81 GLY A O 1
ATOM 603 N N . GLY A 1 82 ? 6.293 -5.757 -8.058 1.00 88.31 82 GLY A N 1
ATOM 604 C CA . GLY A 1 82 ? 6.622 -4.341 -8.003 1.00 88.31 82 GLY A CA 1
ATOM 605 C C . GLY A 1 82 ? 8.097 -4.103 -7.687 1.00 88.31 82 GLY A C 1
ATOM 606 O O . GLY A 1 82 ? 8.707 -4.758 -6.839 1.00 88.31 82 GLY A O 1
ATOM 607 N N . GLY A 1 83 ? 8.676 -3.133 -8.385 1.00 88.56 83 GLY A N 1
ATOM 608 C CA . GLY A 1 83 ? 9.980 -2.581 -8.071 1.00 88.56 83 GLY A CA 1
ATOM 609 C C . GLY A 1 83 ? 9.957 -1.658 -6.854 1.00 88.56 83 GLY A C 1
ATOM 610 O O . GLY A 1 83 ? 8.965 -1.532 -6.141 1.00 88.56 83 GLY A O 1
ATOM 611 N N . HIS A 1 84 ? 11.057 -0.940 -6.635 1.00 89.81 84 HIS A N 1
ATOM 612 C CA . HIS A 1 84 ? 11.089 0.140 -5.649 1.00 89.81 84 HIS A CA 1
ATOM 613 C 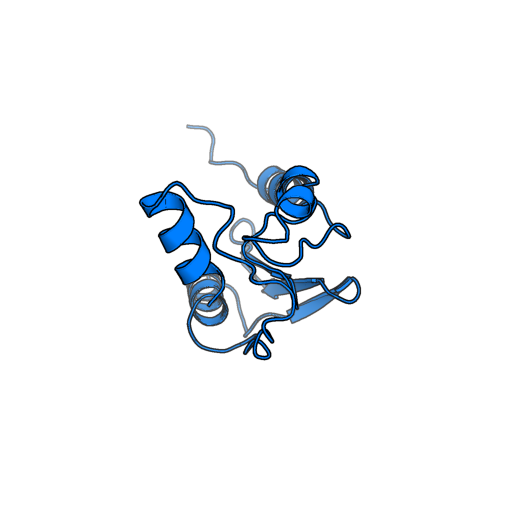C . HIS A 1 84 ? 10.510 1.411 -6.280 1.00 89.81 84 HIS A C 1
ATOM 615 O O . HIS A 1 84 ? 11.219 2.381 -6.552 1.00 89.81 84 HIS A O 1
ATOM 621 N N . THR A 1 85 ? 9.223 1.348 -6.601 1.00 92.25 85 THR A N 1
ATOM 622 C CA . THR A 1 85 ? 8.477 2.323 -7.398 1.00 92.25 85 THR A CA 1
ATOM 623 C C . THR A 1 85 ? 7.225 2.773 -6.657 1.00 92.25 85 THR A C 1
ATOM 625 O O . THR A 1 85 ? 6.828 2.182 -5.655 1.00 92.25 85 THR A O 1
ATOM 628 N N . TRP A 1 86 ? 6.619 3.863 -7.129 1.00 95.62 86 TRP A N 1
ATOM 629 C CA . TRP A 1 86 ? 5.347 4.345 -6.602 1.00 95.62 86 TRP A CA 1
ATOM 630 C C . TRP A 1 86 ? 4.205 3.882 -7.518 1.00 95.62 86 TRP A C 1
ATOM 632 O O . TRP A 1 86 ? 4.195 4.295 -8.682 1.00 95.62 86 TRP A O 1
ATOM 642 N N . PRO A 1 87 ? 3.254 3.053 -7.047 1.00 97.31 87 PRO A N 1
ATOM 643 C CA . PRO A 1 87 ? 2.156 2.581 -7.888 1.00 97.31 87 PRO A CA 1
ATOM 644 C C . PRO A 1 87 ? 1.336 3.737 -8.479 1.00 97.31 87 PRO A C 1
ATOM 646 O O . PRO A 1 87 ? 0.971 4.684 -7.773 1.00 97.31 87 PRO A O 1
ATOM 649 N N . GLY A 1 88 ? 1.098 3.682 -9.790 1.00 97.31 88 GLY A N 1
ATOM 650 C CA . GLY A 1 88 ? 0.430 4.728 -10.573 1.00 97.31 88 GLY A CA 1
ATOM 651 C C . GLY A 1 88 ? 1.333 5.884 -11.028 1.00 97.31 88 GLY A C 1
ATOM 652 O O . GLY A 1 88 ? 0.855 6.838 -11.640 1.00 97.31 88 GLY A O 1
ATOM 653 N N . SER A 1 89 ? 2.640 5.844 -10.746 1.00 96.94 89 SER A N 1
ATOM 654 C CA . SER A 1 89 ? 3.582 6.896 -11.148 1.00 96.94 89 SER A CA 1
ATOM 655 C C . SER A 1 89 ? 4.186 6.639 -12.530 1.00 96.94 89 SER A C 1
ATOM 657 O O . SER A 1 89 ? 5.132 5.865 -12.683 1.00 96.94 89 SER A O 1
ATOM 659 N N . GLU A 1 90 ? 3.728 7.391 -13.532 1.00 95.00 90 GLU A N 1
ATOM 660 C CA . GLU A 1 90 ? 4.338 7.422 -14.874 1.00 95.00 90 GLU A CA 1
ATOM 661 C C . GLU A 1 90 ? 5.825 7.820 -14.838 1.00 95.00 90 GLU A C 1
ATOM 663 O O . GLU A 1 90 ? 6.646 7.341 -15.622 1.00 95.00 90 GLU A O 1
ATOM 668 N N . PHE A 1 91 ? 6.213 8.675 -13.885 1.00 92.81 91 PHE A N 1
ATOM 669 C CA . PHE A 1 91 ? 7.617 9.028 -13.692 1.00 92.81 91 PHE A CA 1
ATOM 670 C C . PHE A 1 91 ? 8.443 7.825 -13.220 1.00 92.81 91 PHE A C 1
ATOM 672 O O . PHE A 1 91 ? 9.522 7.582 -13.760 1.00 92.81 91 PHE A O 1
ATOM 679 N N . SER A 1 92 ? 7.935 7.040 -12.267 1.00 91.50 92 SER A N 1
ATOM 680 C CA . SER A 1 92 ? 8.605 5.815 -11.810 1.00 91.50 92 SER A CA 1
ATOM 681 C C . SER A 1 92 ? 8.692 4.780 -12.929 1.00 91.50 92 SER A C 1
ATOM 683 O O . SER A 1 92 ? 9.755 4.188 -13.118 1.00 91.50 92 SER A O 1
ATOM 685 N N . ALA A 1 93 ? 7.637 4.647 -13.740 1.00 91.62 93 ALA A N 1
ATOM 686 C CA . ALA A 1 93 ? 7.646 3.787 -14.920 1.00 91.62 93 ALA A CA 1
ATOM 687 C C . ALA A 1 93 ? 8.739 4.206 -15.922 1.00 91.62 93 ALA A C 1
ATOM 689 O O . ALA A 1 93 ? 9.454 3.360 -16.458 1.00 91.62 93 ALA A O 1
ATOM 690 N N . SER A 1 94 ? 8.966 5.512 -16.108 1.00 90.50 94 SER A N 1
ATOM 691 C CA . SER A 1 94 ? 10.044 6.015 -16.977 1.00 90.50 94 SER A CA 1
ATOM 692 C C . SER A 1 94 ? 11.467 5.672 -16.489 1.00 90.50 94 SER A C 1
ATOM 694 O O . SER A 1 94 ? 12.422 5.727 -17.270 1.00 90.50 94 SER A O 1
ATOM 696 N N . LEU A 1 95 ? 11.613 5.281 -15.216 1.00 88.00 95 LEU A N 1
ATOM 697 C CA . LEU A 1 95 ? 12.869 4.916 -14.551 1.00 88.00 95 LEU A CA 1
ATOM 698 C C . LEU A 1 95 ? 12.998 3.404 -14.283 1.00 88.00 95 LEU A C 1
ATOM 700 O O . LEU A 1 95 ? 13.828 2.990 -13.470 1.00 88.00 95 LEU A O 1
ATOM 704 N N . GLU A 1 96 ? 12.244 2.565 -15.000 1.00 86.12 96 GLU A N 1
ATOM 705 C CA . GLU A 1 96 ? 12.214 1.103 -14.810 1.00 86.12 96 GLU A CA 1
ATOM 706 C C . GLU A 1 96 ? 13.611 0.451 -14.805 1.00 86.12 96 GLU A C 1
ATOM 708 O O . GLU A 1 96 ? 13.864 -0.504 -14.073 1.00 86.12 96 GLU A O 1
ATOM 713 N N . ARG A 1 97 ? 14.562 1.011 -15.566 1.00 84.25 97 ARG A N 1
ATOM 714 C CA . ARG A 1 97 ? 15.965 0.559 -15.592 1.00 84.25 97 ARG A CA 1
ATOM 715 C C . ARG A 1 97 ? 16.634 0.499 -14.226 1.00 84.25 97 ARG A C 1
ATOM 717 O O . ARG A 1 97 ? 17.483 -0.357 -14.025 1.00 84.25 97 ARG A O 1
ATOM 724 N N . VAL A 1 98 ? 16.281 1.394 -13.312 1.00 84.56 98 VAL A N 1
ATOM 725 C CA . VAL A 1 98 ? 16.931 1.515 -12.000 1.00 84.56 98 VAL A CA 1
ATOM 726 C C . VAL A 1 98 ? 15.982 1.192 -10.850 1.00 84.56 98 VAL A C 1
ATOM 728 O O . VAL A 1 98 ? 16.441 0.756 -9.799 1.00 84.56 98 VAL A O 1
ATOM 731 N N . MET A 1 99 ? 14.670 1.346 -11.052 1.00 83.88 99 MET A N 1
ATOM 732 C CA . MET A 1 99 ? 13.654 1.119 -10.019 1.00 83.88 99 MET A CA 1
ATOM 733 C C . MET A 1 99 ? 12.906 -0.215 -10.171 1.00 83.88 99 MET A C 1
ATOM 735 O O . MET A 1 99 ? 12.138 -0.556 -9.278 1.00 83.88 99 MET A O 1
ATOM 739 N N . ALA A 1 100 ? 13.162 -0.983 -11.238 1.00 87.12 100 ALA A N 1
ATOM 740 C CA . ALA A 1 100 ? 12.354 -2.126 -11.678 1.00 87.12 100 ALA A CA 1
ATOM 741 C C . ALA A 1 100 ? 10.905 -1.721 -12.024 1.00 87.12 100 ALA A C 1
ATOM 743 O O . ALA A 1 100 ? 10.611 -0.535 -12.198 1.00 87.12 100 ALA A O 1
ATOM 744 N N . SER A 1 101 ? 10.019 -2.696 -12.234 1.00 90.94 101 SER A N 1
ATOM 745 C CA . SER A 1 101 ? 8.692 -2.449 -12.802 1.00 90.94 101 SER A CA 1
ATOM 746 C C . SER A 1 101 ? 7.810 -1.593 -11.882 1.00 90.94 101 SER A C 1
ATOM 748 O O . SER A 1 101 ? 7.885 -1.666 -10.655 1.00 90.94 101 SER A O 1
ATOM 750 N N . THR A 1 102 ? 6.984 -0.739 -12.484 1.00 94.50 102 THR A N 1
ATOM 751 C CA . THR A 1 102 ? 5.967 0.051 -11.771 1.00 94.50 102 THR A CA 1
ATOM 752 C C . THR A 1 102 ? 4.599 -0.525 -12.080 1.00 94.50 102 THR A C 1
ATOM 754 O O . THR A 1 102 ? 4.251 -0.660 -13.251 1.00 94.50 102 THR A O 1
ATOM 757 N N . ASP A 1 103 ? 3.822 -0.833 -11.046 1.00 95.69 103 ASP A N 1
ATOM 758 C CA . ASP A 1 103 ? 2.413 -1.169 -11.215 1.00 95.69 103 ASP A CA 1
ATOM 759 C C . ASP A 1 103 ? 1.609 0.107 -11.513 1.00 95.69 103 ASP A C 1
ATOM 761 O O . ASP A 1 103 ? 1.690 1.087 -10.771 1.00 95.69 103 ASP A O 1
ATOM 765 N N . LEU A 1 104 ? 0.871 0.114 -12.623 1.00 97.25 104 LEU A N 1
ATOM 766 C CA . LEU A 1 104 ? 0.021 1.234 -13.049 1.00 97.25 104 LEU A CA 1
ATOM 767 C C . LEU A 1 104 ? -1.477 0.897 -12.961 1.00 97.25 104 LEU A C 1
ATOM 769 O O . LEU A 1 104 ? -2.307 1.660 -13.450 1.00 97.25 104 LEU A O 1
ATOM 773 N N . SER A 1 105 ? -1.829 -0.253 -12.379 1.00 97.44 105 SER A N 1
ATOM 774 C CA . SER A 1 105 ? -3.212 -0.717 -12.248 1.00 97.44 105 SER A CA 1
ATOM 775 C C . SER A 1 105 ? -3.973 -0.003 -11.127 1.00 97.44 105 SER A C 1
ATOM 777 O O . SER A 1 105 ? -5.200 0.072 -11.179 1.00 97.44 105 SER A O 1
ATOM 779 N N . ILE A 1 106 ? -3.249 0.579 -10.163 1.00 97.50 106 ILE A N 1
ATOM 780 C CA . ILE A 1 106 ? -3.790 1.410 -9.082 1.00 97.50 106 ILE A CA 1
ATOM 781 C C . ILE A 1 106 ? -3.024 2.732 -8.945 1.00 97.50 106 ILE A C 1
ATOM 783 O O . ILE A 1 106 ? -1.879 2.858 -9.380 1.00 97.50 106 ILE A O 1
ATOM 787 N N . SER A 1 107 ? -3.634 3.706 -8.268 1.00 98.06 107 SER A N 1
ATOM 788 C CA . SER A 1 107 ? -2.974 4.938 -7.829 1.00 98.06 107 SER A CA 1
ATOM 789 C C . SER A 1 107 ? -2.778 4.905 -6.317 1.00 98.06 107 SER A C 1
ATOM 791 O O . SER A 1 107 ? -3.726 5.107 -5.560 1.00 98.06 107 SER A O 1
ATOM 793 N N . ALA A 1 108 ? -1.537 4.719 -5.853 1.00 97.31 108 ALA A N 1
ATOM 794 C CA . ALA A 1 108 ? -1.249 4.708 -4.414 1.00 97.31 108 ALA A CA 1
ATOM 795 C C . ALA A 1 108 ? -1.651 6.026 -3.722 1.00 97.31 108 ALA A C 1
ATOM 797 O O . ALA A 1 108 ? -2.014 6.033 -2.548 1.00 97.31 108 ALA A O 1
ATOM 798 N N . ASN A 1 109 ? -1.632 7.144 -4.455 1.00 97.62 109 ASN A N 1
ATOM 799 C CA . ASN A 1 109 ? -2.085 8.434 -3.935 1.00 97.62 109 ASN A CA 1
ATOM 800 C C . ASN A 1 109 ? -3.592 8.455 -3.681 1.00 97.62 109 ASN A C 1
ATOM 802 O O . ASN A 1 109 ? -4.023 8.987 -2.661 1.00 97.62 109 ASN A O 1
ATOM 806 N N . GLU A 1 110 ? -4.382 7.912 -4.606 1.00 98.19 110 GLU A N 1
ATOM 807 C CA . GLU A 1 110 ? -5.839 7.887 -4.475 1.00 98.19 110 GLU A CA 1
ATOM 808 C C . GLU A 1 110 ? -6.266 6.944 -3.352 1.00 98.19 110 GLU A C 1
ATOM 810 O O . GLU A 1 110 ? -7.060 7.356 -2.509 1.00 98.19 110 GLU A O 1
ATOM 815 N N . GLU A 1 111 ? -5.671 5.751 -3.265 1.00 97.94 111 GLU A N 1
ATOM 816 C CA . GLU A 1 111 ? -5.978 4.785 -2.201 1.00 97.94 111 GLU A CA 1
ATOM 817 C C . GLU A 1 111 ? -5.609 5.324 -0.815 1.00 97.94 111 GLU A C 1
ATOM 819 O O . GLU A 1 111 ? -6.414 5.306 0.119 1.00 97.94 111 GLU A O 1
ATOM 824 N N . MET A 1 112 ? -4.410 5.896 -0.680 1.00 96.81 112 MET A N 1
ATOM 825 C CA . MET A 1 112 ? -3.968 6.470 0.588 1.00 96.81 112 MET A CA 1
ATOM 826 C C . MET A 1 112 ? -4.823 7.679 0.988 1.00 96.81 112 MET A C 1
ATOM 828 O O . MET A 1 112 ? -5.167 7.844 2.160 1.00 96.81 112 MET A O 1
ATOM 832 N N . TRP A 1 113 ? -5.211 8.518 0.025 1.00 97.06 113 TRP A N 1
ATOM 833 C CA . TRP A 1 113 ? -6.115 9.633 0.290 1.00 97.06 113 TRP A CA 1
ATOM 834 C C . TRP A 1 113 ? -7.511 9.153 0.702 1.00 97.06 113 TRP A C 1
ATOM 836 O O . TRP A 1 113 ? -8.057 9.660 1.681 1.00 97.06 113 TRP A O 1
ATOM 846 N N . ALA A 1 114 ? -8.061 8.146 0.020 1.00 96.75 114 ALA A N 1
ATOM 847 C CA . ALA A 1 114 ? -9.345 7.544 0.363 1.00 96.75 114 ALA A CA 1
ATOM 848 C C . ALA A 1 114 ? -9.344 6.962 1.785 1.00 96.75 114 ALA A C 1
ATOM 850 O O . ALA A 1 114 ? -10.311 7.162 2.520 1.00 96.75 114 ALA A O 1
ATOM 851 N N . PHE A 1 115 ? -8.249 6.318 2.205 1.00 96.12 115 PHE A N 1
ATOM 852 C CA . PHE A 1 115 ? -8.072 5.856 3.583 1.00 96.12 115 PHE A CA 1
ATOM 853 C C . PHE A 1 115 ? -8.116 7.027 4.574 1.00 96.12 115 PHE A C 1
ATOM 855 O O . PHE A 1 115 ? -8.949 7.041 5.482 1.00 96.12 115 PHE A O 1
ATOM 862 N N . PHE A 1 116 ? -7.262 8.039 4.387 1.00 94.44 116 PHE A N 1
ATOM 863 C CA . PHE A 1 116 ? -7.140 9.140 5.346 1.00 94.44 116 PHE A CA 1
ATOM 864 C C . PHE A 1 116 ? -8.372 10.040 5.410 1.00 94.44 116 PHE A C 1
ATOM 866 O O . PHE A 1 116 ? -8.641 10.603 6.462 1.00 94.44 116 PHE A O 1
ATOM 873 N N . GLN A 1 117 ? -9.169 10.154 4.345 1.00 96.00 117 GLN A N 1
ATOM 874 C CA . GLN A 1 117 ? -10.419 10.919 4.391 1.00 96.00 117 GLN A CA 1
ATOM 875 C C . GLN A 1 117 ? -11.452 10.362 5.381 1.00 96.00 117 GLN A C 1
ATOM 877 O O . GLN A 1 117 ? -12.344 11.101 5.801 1.00 96.00 117 GLN A O 1
ATOM 882 N N . ARG A 1 118 ? -11.341 9.086 5.771 1.00 95.00 118 ARG A N 1
ATOM 883 C CA . ARG A 1 118 ? -12.220 8.466 6.775 1.00 95.00 118 ARG A CA 1
ATOM 884 C C . ARG A 1 118 ? -11.824 8.822 8.210 1.00 95.00 118 ARG A C 1
ATOM 886 O O . ARG A 1 118 ? -12.638 8.655 9.112 1.00 95.00 118 ARG A O 1
ATOM 893 N N . PHE A 1 119 ? -10.607 9.327 8.422 1.00 91.50 119 PHE A N 1
ATOM 894 C CA . PHE A 1 119 ? -10.041 9.558 9.747 1.00 91.50 119 PHE A CA 1
ATOM 895 C C . PHE A 1 119 ? -9.618 11.012 9.919 1.00 91.50 119 PHE A C 1
ATOM 897 O O . PHE A 1 119 ? -8.893 11.582 9.110 1.00 91.50 119 PHE A O 1
ATOM 904 N N . ALA A 1 120 ? -10.025 11.618 11.025 1.00 87.38 120 ALA A N 1
ATOM 905 C CA . ALA A 1 120 ? -9.565 12.940 11.413 1.00 87.38 120 ALA A CA 1
ATOM 906 C C . ALA A 1 120 ? -9.037 12.885 12.840 1.00 87.38 120 ALA A C 1
ATOM 908 O O . ALA A 1 120 ? -9.585 12.184 13.693 1.00 87.38 120 ALA A O 1
ATOM 909 N N . LEU A 1 121 ? -7.987 13.658 13.115 1.00 82.56 121 LEU A N 1
ATOM 910 C CA . LEU A 1 121 ? -7.609 13.910 14.498 1.00 82.56 121 LEU A CA 1
ATOM 911 C C . LEU A 1 121 ? -8.770 14.631 15.198 1.00 82.56 121 LEU A C 1
ATOM 913 O O . LEU A 1 121 ? -9.424 15.472 14.570 1.00 82.56 121 LEU A O 1
ATOM 917 N N . PRO A 1 122 ? -9.022 14.340 16.486 1.00 80.31 122 PRO A N 1
ATOM 918 C CA . PRO A 1 122 ? -9.988 15.099 17.261 1.00 80.31 122 PRO A CA 1
ATOM 919 C C . PRO A 1 122 ? -9.704 16.596 17.132 1.00 80.31 122 PRO A C 1
ATOM 921 O O . PRO A 1 122 ? -8.550 17.024 17.228 1.00 80.31 122 PRO A O 1
ATOM 924 N N . ALA A 1 123 ? -10.750 17.393 16.914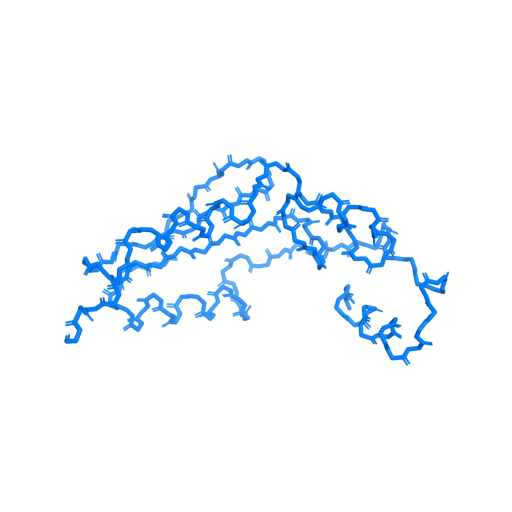 1.00 81.44 123 ALA A N 1
ATOM 925 C CA . ALA A 1 123 ? -10.613 18.838 16.986 1.00 81.44 123 ALA A CA 1
ATOM 926 C C . ALA A 1 123 ? -10.175 19.215 18.411 1.00 81.44 123 ALA A C 1
ATOM 928 O O . ALA A 1 123 ? -10.802 18.788 19.383 1.00 81.44 123 ALA A O 1
ATOM 929 N N . THR A 1 124 ? -9.080 19.965 18.517 1.00 68.38 124 THR A N 1
ATOM 930 C CA . THR A 1 124 ? -8.586 20.545 19.777 1.00 68.38 124 THR A CA 1
ATOM 931 C C . THR A 1 124 ? -9.483 21.657 20.284 1.00 68.38 124 THR A C 1
ATOM 933 O O . THR A 1 124 ? -9.914 22.467 19.430 1.00 68.38 124 THR A O 1
#

Solvent-accessible surface area (backbone atoms only — not comparable to full-atom values): 7341 Å² total; per-residue (Å²): 105,59,66,57,54,40,53,51,29,70,76,66,70,48,74,84,83,49,69,45,64,89,61,84,75,74,85,76,65,82,76,36,79,63,70,39,43,51,50,50,54,49,31,52,73,41,60,27,49,86,90,50,51,78,40,75,77,47,102,45,31,37,38,32,37,45,61,41,48,91,94,37,70,50,77,48,80,44,61,61,85,47,32,75,47,51,44,44,36,68,69,39,45,76,38,25,46,49,27,25,49,44,50,68,93,49,47,52,67,57,54,53,48,59,57,48,74,78,58,75,80,80,84,128

Sequence (124 aa):
GVGDSLNSVLDSGDIGAVDVRGVPIPEADLRGEGYPAATQAWAERNGCEGEGDDVDVTDTVIRRTWECPEGAEVEFWIVEGGGHTWPGSEFSASLERVMASTDLSISANEEMWAFFQRFALPAT

Foldseek 3Di:
DLVVLLVVCVVPVDLPPFFCEPVDDPWDPCCDPDPLVVLQVLCVVQVFDDSFDWDPPDPFKIKTWTRGDPQSTGIDIGGHQFFQAFALDPPRCVSCRRGNHHHNVDHPVVVVVVVCVSHDDPDD

Nearest PDB structures (foldseek):
  8who-assembly1_A-2  TM=5.537E-01  e=1.189E+00  Arabidopsis thaliana
  8wjz-assembly1_A-2  TM=3.321E-01  e=5.144E-01  Arabidopsis thaliana
  5yy7-assembly1_B  TM=3.365E-01  e=6.656E-01  Arabidopsis thaliana
  7x8h-assembly1_A  TM=2.650E-01  e=5.144E-01  Arabidopsis thaliana
  8i2p-assembly1_A  TM=2.712E-01  e=8.613E-01  Arabidopsis thaliana

Secondary structure (DSSP, 8-state):
-HHHHHHHHHHH--TTS---TTPPPPPP-TTSTTHHHHHHHHHHHTT-EEEEEEEEEETTEEEEEEE--TT---EEEEETT--SS-TT-HHHHHTHHHH-----SS-HHHHHHHHHTT--PPP-

Radius of gyration: 16.87 Å; Cα contacts (8 Å, |Δi|>4): 173; chains: 1; bounding box: 41×35×37 Å

Mean predicted aligned error: 6.54 Å

pLDDT: mean 88.75, std 11.88, range [59.53, 98.5]